Protein AF-A0A835GL19-F1 (afdb_monomer_lite)

Foldseek 3Di:
DDDPDDPDDDDFDWDFDDDPPDDQQWDWDDDPVRPDDTDIGHDPPDDHDIDGDPDDPPPPVVVVVVPD

pLDDT: mean 72.47, std 13.44, range [48.22, 94.0]

Sequence (68 aa):
MSVTELPMAQLITVRLNKSDSQPLGFRLQGGKDFGTPLVVQKPQSLQTSIDIYSGPPTLRTLAALKRR

Structure (mmCIF, N/CA/C/O backbone):
data_AF-A0A835GL19-F1
#
_entry.id   AF-A0A835GL19-F1
#
loop_
_atom_site.group_PDB
_atom_site.id
_atom_site.type_symbol
_atom_site.label_atom_id
_atom_site.label_alt_id
_atom_site.label_comp_id
_atom_site.label_asym_id
_atom_site.label_entity_id
_atom_site.label_seq_id
_atom_site.pdbx_PDB_ins_code
_atom_site.Cartn_x
_atom_site.Cartn_y
_atom_site.Cartn_z
_atom_site.occupancy
_atom_site.B_iso_or_equiv
_atom_site.auth_seq_id
_atom_site.auth_comp_id
_atom_site.auth_asym_id
_atom_site.auth_atom_id
_atom_site.pdbx_PDB_model_num
ATOM 1 N N . MET A 1 1 ? 21.849 -24.010 -14.932 1.00 53.56 1 MET A N 1
ATOM 2 C CA . MET A 1 1 ? 21.509 -22.627 -14.537 1.00 53.56 1 MET A CA 1
ATOM 3 C C . MET A 1 1 ? 20.095 -22.665 -13.990 1.00 53.56 1 MET A C 1
ATOM 5 O O . MET A 1 1 ? 19.196 -23.017 -14.741 1.00 53.56 1 MET A O 1
ATOM 9 N N . SER A 1 2 ? 19.913 -22.436 -12.692 1.00 53.12 2 SER A N 1
ATOM 10 C CA . SER A 1 2 ? 18.599 -22.511 -1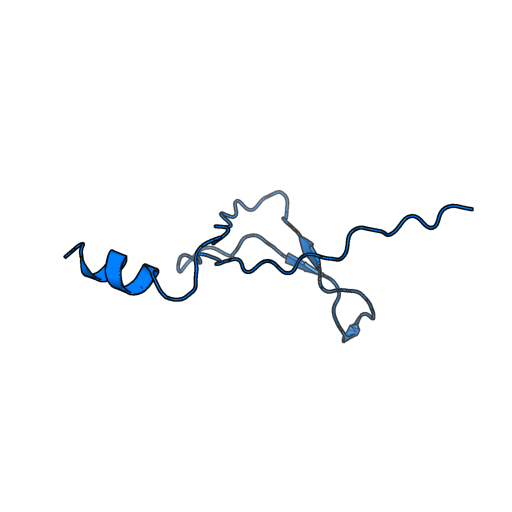2.044 1.00 53.12 2 SER A CA 1
ATOM 11 C C . SER A 1 2 ? 17.947 -21.132 -12.102 1.00 53.12 2 SER A C 1
ATOM 13 O O . SER A 1 2 ? 18.492 -20.176 -11.557 1.00 53.12 2 SER A O 1
ATOM 15 N N . VAL A 1 3 ? 16.821 -21.018 -12.802 1.00 67.12 3 VAL A N 1
ATOM 16 C CA . VAL A 1 3 ? 15.964 -19.827 -12.779 1.00 67.12 3 VAL A CA 1
ATOM 17 C C . VAL A 1 3 ? 15.320 -19.746 -11.399 1.00 67.12 3 VAL A C 1
ATOM 19 O O . VAL A 1 3 ? 14.502 -20.590 -11.045 1.00 67.12 3 VAL A O 1
ATOM 22 N N . THR A 1 4 ? 15.724 -18.766 -10.595 1.00 65.81 4 THR A N 1
ATOM 23 C CA . THR A 1 4 ? 15.057 -18.476 -9.325 1.00 65.81 4 THR A CA 1
ATOM 24 C C . THR A 1 4 ? 13.754 -17.755 -9.646 1.00 65.81 4 THR A C 1
ATOM 26 O O . THR A 1 4 ? 13.765 -16.566 -9.962 1.00 65.81 4 THR A O 1
ATOM 29 N N . GLU A 1 5 ? 12.632 -18.470 -9.611 1.00 66.81 5 GLU A N 1
ATOM 30 C CA . GLU A 1 5 ? 11.313 -17.842 -9.632 1.00 66.81 5 GLU A CA 1
ATOM 31 C C . GLU A 1 5 ? 11.187 -16.955 -8.389 1.00 66.81 5 GLU A C 1
ATOM 33 O O . GLU A 1 5 ? 11.168 -17.434 -7.254 1.00 66.81 5 GLU A O 1
ATOM 38 N N . LEU A 1 6 ? 11.157 -15.637 -8.594 1.00 66.00 6 LEU A N 1
ATOM 39 C CA . LEU A 1 6 ? 10.799 -14.714 -7.525 1.00 66.00 6 LEU A CA 1
ATOM 40 C C . LEU A 1 6 ? 9.345 -15.010 -7.135 1.00 66.00 6 LEU A C 1
ATOM 42 O O . LEU A 1 6 ? 8.511 -15.159 -8.033 1.00 66.00 6 LEU A O 1
ATOM 46 N N . PRO A 1 7 ? 9.016 -15.108 -5.835 1.00 66.81 7 PRO A N 1
ATOM 47 C CA . PRO A 1 7 ? 7.660 -15.413 -5.413 1.00 66.81 7 PRO A CA 1
ATOM 48 C C . PRO A 1 7 ? 6.688 -14.414 -6.046 1.00 66.81 7 PRO A C 1
ATOM 50 O O . PRO A 1 7 ? 6.844 -13.198 -5.920 1.00 66.81 7 PRO A O 1
ATOM 53 N N . MET A 1 8 ? 5.701 -14.954 -6.760 1.00 64.00 8 MET A N 1
ATOM 54 C CA . MET A 1 8 ? 4.621 -14.199 -7.391 1.00 64.00 8 MET A CA 1
ATOM 55 C C . MET A 1 8 ? 3.958 -13.288 -6.351 1.00 64.00 8 MET A C 1
ATOM 57 O O . MET A 1 8 ? 3.648 -13.716 -5.236 1.00 64.00 8 MET A O 1
ATOM 61 N N . ALA A 1 9 ? 3.764 -12.017 -6.711 1.00 69.12 9 ALA A N 1
ATOM 62 C CA . ALA A 1 9 ? 3.145 -11.034 -5.834 1.00 69.12 9 ALA A CA 1
ATOM 63 C C . ALA A 1 9 ? 1.746 -11.514 -5.413 1.00 69.12 9 ALA A C 1
ATOM 65 O O . ALA A 1 9 ? 0.858 -11.704 -6.243 1.00 69.12 9 ALA A O 1
ATOM 66 N N . GLN A 1 10 ? 1.562 -11.723 -4.113 1.00 76.69 10 GLN A N 1
ATOM 67 C CA . GLN A 1 10 ? 0.303 -12.188 -3.539 1.00 76.69 10 GLN A CA 1
ATOM 68 C C . GLN A 1 10 ? -0.651 -10.998 -3.413 1.00 76.69 10 GLN A C 1
ATOM 70 O O . GLN A 1 10 ? -0.333 -10.007 -2.753 1.00 76.69 10 GLN A O 1
ATOM 75 N N . LEU A 1 11 ? -1.824 -11.089 -4.043 1.00 80.69 11 LEU A N 1
ATOM 76 C CA . LEU A 1 11 ? -2.867 -10.078 -3.899 1.00 80.69 11 LEU A CA 1
ATOM 77 C C . LEU A 1 11 ? -3.571 -10.268 -2.552 1.00 80.69 11 LEU A C 1
ATOM 79 O O . LEU A 1 11 ? -4.224 -11.284 -2.324 1.00 80.69 11 LEU A O 1
ATOM 83 N N . ILE A 1 12 ? -3.456 -9.276 -1.670 1.00 83.44 12 ILE A N 1
ATOM 84 C CA . ILE A 1 12 ? -4.078 -9.287 -0.342 1.00 83.44 12 ILE A CA 1
ATOM 85 C C . ILE A 1 12 ? -5.093 -8.148 -0.267 1.00 83.44 12 ILE A C 1
ATOM 87 O O . ILE A 1 12 ? -4.790 -7.006 -0.612 1.00 83.44 12 ILE A O 1
ATOM 91 N N . THR A 1 13 ? -6.301 -8.443 0.214 1.00 82.38 13 THR A N 1
ATOM 92 C CA . THR A 1 13 ? -7.308 -7.422 0.524 1.00 82.38 13 THR A CA 1
ATOM 93 C C . THR A 1 13 ? -7.207 -7.027 1.993 1.00 82.38 13 THR A C 1
ATOM 95 O O . THR A 1 13 ? -7.342 -7.860 2.887 1.00 82.38 13 THR A O 1
ATOM 98 N N . VAL A 1 14 ? -6.993 -5.739 2.252 1.00 80.75 14 VAL A N 1
ATOM 99 C CA . VAL A 1 14 ? -6.946 -5.174 3.607 1.00 80.75 14 VAL A CA 1
ATOM 100 C C . VAL A 1 14 ? -8.096 -4.199 3.806 1.00 80.75 14 VAL A C 1
ATOM 102 O O . VAL A 1 14 ? -8.501 -3.506 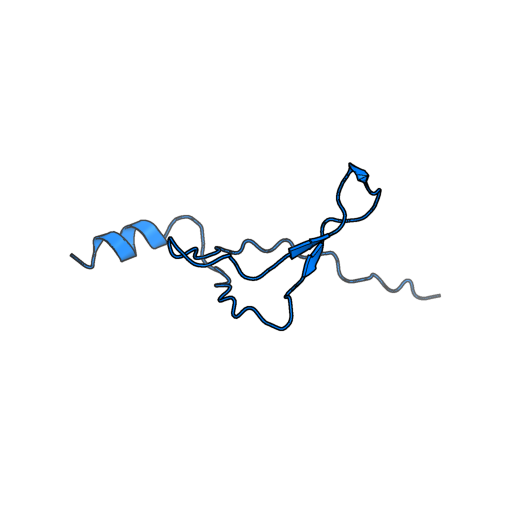2.872 1.00 80.75 14 VAL A O 1
ATOM 105 N N . ARG A 1 15 ? -8.627 -4.122 5.029 1.00 81.69 15 ARG A N 1
ATOM 106 C CA . ARG A 1 15 ? -9.598 -3.089 5.397 1.00 81.69 15 ARG A CA 1
ATOM 107 C C . ARG A 1 15 ? -8.893 -2.057 6.254 1.00 81.69 15 ARG A C 1
ATOM 109 O O . ARG A 1 15 ? -8.359 -2.368 7.313 1.00 81.69 15 ARG A O 1
ATOM 116 N N . LEU A 1 16 ? -8.947 -0.817 5.800 1.00 78.81 16 LEU A N 1
ATOM 117 C CA . LEU A 1 16 ? -8.444 0.315 6.554 1.00 78.81 16 LEU A CA 1
ATOM 118 C C . LEU A 1 16 ? -9.570 0.851 7.436 1.00 78.81 16 LEU A C 1
ATOM 120 O O . LEU A 1 16 ? -10.678 1.100 6.956 1.00 78.81 16 LEU A O 1
ATOM 124 N N . ASN A 1 17 ? -9.296 1.003 8.727 1.00 75.06 17 ASN A N 1
ATOM 125 C CA . ASN A 1 17 ? -10.207 1.661 9.651 1.00 75.06 17 ASN A CA 1
ATOM 126 C C . ASN A 1 17 ? -9.782 3.126 9.788 1.00 75.06 17 ASN A C 1
ATOM 128 O O . ASN A 1 17 ? -8.713 3.415 10.325 1.00 75.06 17 ASN A O 1
ATOM 132 N N . LYS A 1 18 ? -10.600 4.040 9.263 1.00 72.12 18 LYS A N 1
ATOM 133 C CA . LYS A 1 18 ? -10.387 5.480 9.388 1.00 72.12 18 LYS A CA 1
ATOM 134 C C . LYS A 1 18 ? -11.331 6.008 10.464 1.00 72.12 18 LYS A C 1
ATOM 136 O O . LYS A 1 18 ? -12.538 6.029 10.247 1.00 72.12 18 LYS A O 1
ATOM 141 N N . SER A 1 19 ? -10.793 6.438 11.602 1.00 73.44 19 SER A N 1
ATOM 142 C CA . SER A 1 19 ? -11.554 7.286 12.521 1.00 73.44 19 SER A CA 1
ATOM 143 C C . SER A 1 19 ? -11.666 8.694 11.929 1.00 73.44 19 SER A C 1
ATOM 145 O O . SER A 1 19 ? -10.748 9.151 11.245 1.00 73.44 19 SER A O 1
ATOM 147 N N . ASP A 1 20 ? -12.792 9.373 12.166 1.00 70.88 20 ASP A N 1
ATOM 148 C CA . ASP A 1 20 ? -13.176 10.633 11.501 1.00 70.88 20 ASP A CA 1
ATOM 149 C C . ASP A 1 20 ? -12.079 11.714 11.472 1.00 70.88 20 ASP A C 1
ATOM 151 O O . ASP A 1 20 ? -12.000 12.494 10.525 1.00 70.88 20 ASP A O 1
ATOM 155 N N . SER A 1 21 ? -11.181 11.737 12.462 1.00 70.06 21 SER A N 1
ATOM 156 C CA . SER A 1 21 ? -10.170 12.793 12.612 1.00 70.06 21 SER A CA 1
ATOM 157 C C . SER A 1 21 ? -8.712 12.346 12.486 1.00 70.06 21 SER A C 1
ATOM 159 O O . SER A 1 21 ? -7.830 13.189 12.631 1.00 70.06 21 SER A O 1
ATOM 161 N N . GLN A 1 22 ? -8.414 11.068 12.218 1.00 74.06 22 GLN A N 1
ATOM 162 C CA . GLN A 1 22 ? -7.024 10.613 12.080 1.00 74.06 22 GLN A CA 1
ATOM 163 C C . GLN A 1 22 ? -6.683 10.273 10.623 1.00 74.06 22 GLN A C 1
ATOM 165 O O . GLN A 1 22 ? -7.413 9.518 9.969 1.00 74.06 22 GLN A O 1
ATOM 170 N N . PRO A 1 23 ? -5.569 10.801 10.081 1.00 78.06 23 PRO A N 1
ATOM 171 C CA . PRO A 1 23 ? -5.048 10.316 8.816 1.00 78.06 23 PRO A CA 1
ATOM 172 C C . PRO A 1 23 ? -4.723 8.827 8.946 1.00 78.06 23 PRO A C 1
ATOM 174 O O . PRO A 1 23 ? -4.274 8.359 9.988 1.00 78.06 23 PRO A O 1
ATOM 177 N N . LEU A 1 24 ? -4.876 8.087 7.849 1.00 81.44 24 LEU A N 1
ATOM 178 C CA . LEU A 1 24 ? -4.608 6.647 7.795 1.00 81.44 24 LEU A CA 1
ATOM 179 C C . LEU A 1 24 ? -3.143 6.268 8.064 1.00 81.44 24 LEU A C 1
ATOM 181 O O . LEU A 1 24 ? -2.818 5.093 8.043 1.00 81.44 24 LEU A O 1
ATOM 185 N N . GLY A 1 25 ? -2.259 7.245 8.262 1.00 84.62 25 GLY A N 1
ATOM 186 C CA . GLY A 1 25 ? -0.902 7.012 8.729 1.00 84.62 25 GLY A CA 1
ATOM 187 C C . GLY A 1 25 ? 0.012 6.282 7.749 1.00 84.62 25 GLY A C 1
ATOM 188 O O . GLY A 1 25 ? 1.031 5.748 8.172 1.00 84.62 25 GLY A O 1
ATOM 189 N N . PHE A 1 26 ? -0.296 6.314 6.451 1.00 87.25 26 PHE A N 1
ATOM 190 C CA . PHE A 1 26 ? 0.609 5.920 5.373 1.00 87.25 26 PHE A CA 1
ATOM 191 C C . PHE A 1 26 ? 0.683 6.995 4.287 1.00 87.25 26 PHE A C 1
ATOM 193 O O . PHE A 1 26 ? -0.173 7.875 4.182 1.00 87.25 26 PHE A O 1
ATOM 200 N N . ARG A 1 27 ? 1.727 6.916 3.467 1.00 86.75 27 ARG A N 1
ATOM 201 C CA . ARG A 1 27 ? 1.925 7.727 2.266 1.00 86.75 27 ARG A CA 1
ATOM 202 C C . ARG A 1 27 ? 1.975 6.816 1.051 1.00 86.75 27 ARG A C 1
ATOM 204 O O . ARG A 1 27 ? 2.388 5.665 1.159 1.00 86.75 27 ARG A O 1
ATOM 211 N N . LEU A 1 28 ? 1.557 7.343 -0.088 1.00 90.81 28 LEU A N 1
ATOM 212 C CA . LEU A 1 28 ? 1.674 6.668 -1.373 1.00 90.81 28 LEU A CA 1
ATOM 213 C C . LEU A 1 28 ? 2.837 7.286 -2.152 1.00 90.81 28 LEU A C 1
ATOM 215 O O . LEU A 1 28 ? 3.020 8.504 -2.110 1.00 90.81 28 LEU A O 1
ATOM 219 N N . GLN A 1 29 ? 3.623 6.454 -2.827 1.00 91.56 29 GLN A N 1
ATOM 220 C CA . GLN A 1 29 ? 4.700 6.875 -3.725 1.00 91.56 29 GLN A CA 1
ATOM 221 C C . GLN A 1 29 ? 4.623 6.114 -5.045 1.00 91.56 29 GLN A C 1
ATOM 223 O O . GLN A 1 29 ? 4.206 4.959 -5.066 1.00 91.56 29 GLN A O 1
ATOM 228 N N . GLY A 1 30 ? 5.048 6.757 -6.130 1.00 93.06 30 GLY A N 1
ATOM 229 C CA . GLY A 1 30 ? 4.967 6.196 -7.475 1.00 93.06 30 GLY A CA 1
ATOM 230 C C . GLY A 1 30 ? 3.566 6.295 -8.075 1.00 93.06 30 GLY A C 1
ATOM 231 O O . GLY A 1 30 ? 2.735 7.092 -7.638 1.00 93.06 30 GLY A O 1
ATOM 232 N N . GLY A 1 31 ? 3.311 5.496 -9.106 1.00 94.00 31 GLY A N 1
ATOM 233 C CA . GLY A 1 31 ? 2.076 5.515 -9.880 1.00 94.00 31 GLY A CA 1
ATOM 234 C C . GLY A 1 31 ? 2.333 5.666 -11.375 1.00 94.00 31 GLY A C 1
ATOM 235 O O . GLY A 1 31 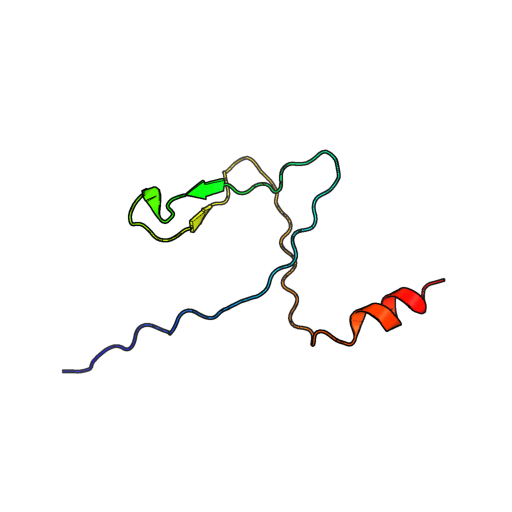? 3.468 5.834 -11.828 1.00 94.00 31 GLY A O 1
ATOM 236 N N . LYS A 1 32 ? 1.240 5.615 -12.141 1.00 92.56 32 LYS A N 1
ATOM 237 C CA . LYS A 1 32 ? 1.259 5.675 -13.609 1.00 92.56 32 LYS A CA 1
ATOM 238 C C . LYS A 1 32 ? 2.072 6.862 -14.126 1.00 92.56 32 LYS A C 1
ATOM 240 O O . LYS A 1 32 ? 2.864 6.697 -15.046 1.00 92.56 32 LYS A O 1
ATOM 245 N N . ASP A 1 33 ? 1.910 8.019 -13.494 1.00 92.44 33 ASP A N 1
ATOM 246 C CA . ASP A 1 33 ? 2.536 9.271 -13.924 1.00 92.44 33 ASP A CA 1
ATOM 247 C C . ASP A 1 33 ? 4.057 9.294 -13.694 1.00 92.44 33 ASP A C 1
ATOM 249 O O . ASP A 1 33 ? 4.765 10.078 -14.317 1.00 92.44 33 ASP A O 1
ATOM 253 N N . PHE A 1 34 ? 4.574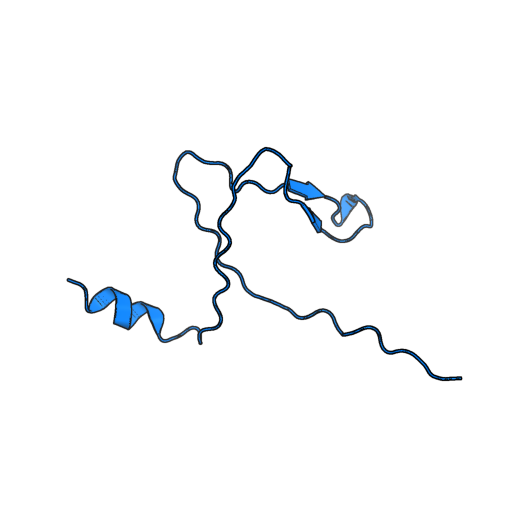 8.406 -12.838 1.00 91.50 34 PHE A N 1
ATOM 254 C CA . PHE A 1 34 ? 5.986 8.341 -12.450 1.00 91.50 34 PHE A CA 1
ATOM 255 C C . PHE A 1 34 ? 6.713 7.114 -13.014 1.00 91.50 34 PHE A C 1
ATOM 257 O O . PHE A 1 34 ? 7.878 6.900 -12.686 1.00 91.50 34 PHE A O 1
ATOM 264 N N . GLY A 1 35 ? 6.037 6.269 -13.803 1.00 93.00 35 GLY A N 1
ATOM 265 C CA . GLY A 1 35 ? 6.624 5.045 -14.364 1.00 93.00 35 GLY A CA 1
ATOM 266 C C . GLY A 1 35 ? 7.103 4.035 -13.312 1.00 93.00 35 GLY A C 1
ATOM 267 O O . GLY A 1 35 ? 7.921 3.172 -13.617 1.00 93.00 35 GLY A O 1
ATOM 268 N N . THR A 1 36 ? 6.619 4.141 -12.072 1.00 91.50 36 THR A N 1
ATOM 269 C CA . THR A 1 36 ? 7.000 3.276 -10.947 1.00 91.50 36 THR A CA 1
ATOM 270 C C . THR A 1 36 ? 5.757 2.669 -10.292 1.00 91.50 36 THR A C 1
ATOM 272 O O . THR A 1 36 ? 4.686 3.284 -10.325 1.00 91.50 36 THR A O 1
ATOM 275 N N . PRO A 1 37 ? 5.848 1.465 -9.697 1.00 90.06 37 PRO A N 1
ATOM 276 C CA . PRO A 1 37 ? 4.727 0.867 -8.977 1.00 90.06 37 PRO A CA 1
ATOM 277 C C . PRO A 1 37 ? 4.227 1.772 -7.847 1.00 90.06 37 PRO A C 1
ATOM 279 O O . PRO A 1 37 ? 5.013 2.479 -7.219 1.00 90.06 37 PRO A O 1
ATOM 282 N N . LEU A 1 38 ? 2.926 1.720 -7.559 1.00 92.25 38 LEU A N 1
ATOM 283 C CA . LEU A 1 38 ? 2.363 2.411 -6.403 1.00 92.25 38 LEU A CA 1
ATOM 284 C C . LEU A 1 38 ? 2.775 1.676 -5.120 1.00 92.25 38 LEU A C 1
ATOM 286 O O . LEU A 1 38 ? 2.396 0.526 -4.907 1.00 92.25 38 LEU A O 1
ATOM 290 N N . VAL A 1 39 ? 3.534 2.346 -4.260 1.00 90.81 39 VAL A N 1
ATOM 291 C CA . VAL A 1 39 ? 4.051 1.799 -3.002 1.00 90.81 39 VAL A CA 1
ATOM 292 C C . VAL A 1 39 ? 3.397 2.504 -1.818 1.00 90.81 39 VAL A C 1
ATOM 294 O O . VAL A 1 39 ? 3.28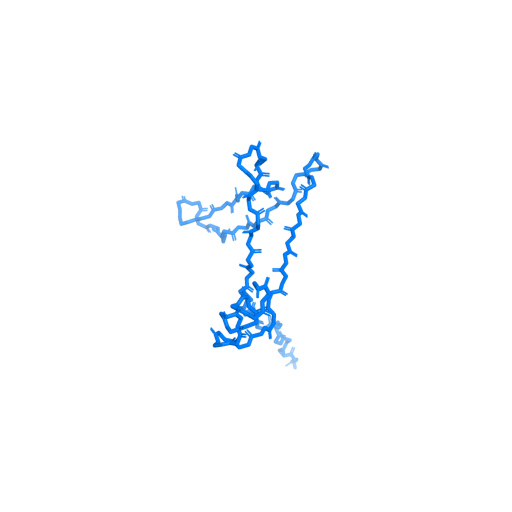3 3.729 -1.794 1.00 90.81 39 VAL A O 1
ATOM 297 N N . VAL A 1 40 ? 3.004 1.725 -0.809 1.00 88.62 40 VAL A N 1
ATOM 298 C CA . VAL A 1 40 ? 2.517 2.225 0.483 1.00 88.62 40 VAL A CA 1
ATOM 299 C C . VAL A 1 40 ? 3.691 2.307 1.459 1.00 88.62 40 VAL A C 1
ATOM 301 O O . VAL A 1 40 ? 4.365 1.310 1.701 1.00 88.62 40 VAL A O 1
ATOM 304 N N . GLN A 1 41 ? 3.930 3.477 2.047 1.00 86.19 41 GLN A N 1
ATOM 305 C CA . GLN A 1 41 ? 4.990 3.700 3.030 1.00 86.19 41 GLN A CA 1
ATOM 306 C C . GLN A 1 41 ? 4.430 4.141 4.375 1.00 86.19 41 GLN A C 1
ATOM 308 O O . GLN A 1 41 ? 3.578 5.027 4.441 1.00 86.19 41 GLN A O 1
ATOM 313 N N . LYS A 1 42 ? 4.964 3.573 5.458 1.00 82.06 42 LYS A N 1
ATOM 314 C CA . LYS A 1 42 ? 4.680 4.008 6.827 1.00 82.06 42 LYS A CA 1
ATOM 315 C C . LYS A 1 42 ? 5.632 5.160 7.206 1.00 82.06 42 LYS A C 1
ATOM 317 O O . LYS A 1 42 ? 6.823 4.911 7.366 1.00 82.06 42 LYS A O 1
ATOM 322 N N . PRO A 1 43 ? 5.159 6.408 7.365 1.00 78.81 43 PRO A N 1
ATOM 323 C CA . PRO A 1 43 ? 5.953 7.487 7.934 1.00 78.81 43 PRO A CA 1
ATOM 324 C C . PRO A 1 43 ? 6.233 7.228 9.420 1.00 78.81 43 PRO A C 1
ATOM 326 O O . PRO A 1 43 ? 5.369 6.749 10.155 1.00 78.81 43 PRO A O 1
ATOM 329 N N . GLN A 1 44 ? 7.433 7.600 9.866 1.00 74.38 44 GLN A N 1
ATOM 330 C CA . GLN A 1 44 ? 7.942 7.317 11.213 1.00 74.38 44 GLN A CA 1
ATOM 331 C C . GLN A 1 44 ? 7.014 7.782 12.353 1.00 74.38 44 GLN A C 1
ATOM 333 O O . GLN A 1 44 ? 6.988 7.156 13.406 1.00 74.38 44 GLN A O 1
ATOM 338 N N . SER A 1 45 ? 6.254 8.868 12.160 1.00 69.75 45 SER A N 1
ATOM 339 C CA . SER A 1 45 ? 5.475 9.500 13.234 1.00 69.75 45 SER A CA 1
ATOM 340 C C . SER A 1 45 ? 4.002 9.081 13.306 1.00 69.75 45 SER A C 1
ATOM 342 O O . SER A 1 45 ? 3.287 9.615 14.153 1.00 69.75 45 SER A O 1
ATOM 344 N N . LEU A 1 46 ? 3.511 8.192 12.428 1.00 65.81 46 LEU A N 1
ATOM 345 C CA . LEU A 1 46 ? 2.086 7.838 12.395 1.00 65.81 46 LEU A CA 1
ATOM 346 C C . LEU A 1 46 ? 1.845 6.372 12.767 1.00 65.81 46 LEU A C 1
ATOM 348 O O . LEU A 1 46 ? 2.308 5.424 12.116 1.00 65.81 46 LEU A O 1
ATOM 352 N N . GLN A 1 47 ? 1.066 6.190 13.831 1.00 65.44 47 GLN A N 1
ATOM 353 C CA . GLN A 1 47 ? 0.532 4.894 14.216 1.00 65.44 47 GLN A CA 1
ATOM 354 C C . GLN A 1 47 ? -0.653 4.561 13.305 1.00 65.44 47 GLN A C 1
ATOM 356 O O . GLN A 1 47 ? -1.599 5.331 13.203 1.00 65.44 47 GLN A O 1
ATOM 361 N N . THR A 1 48 ? -0.585 3.417 12.625 1.00 64.00 48 THR A N 1
ATOM 362 C CA . THR A 1 48 ? -1.646 2.915 11.737 1.00 64.00 48 THR A CA 1
ATOM 363 C C . THR A 1 48 ? -1.995 1.504 12.167 1.00 64.00 48 THR A C 1
ATOM 365 O O . THR A 1 48 ? -1.085 0.689 12.317 1.00 64.00 48 THR A O 1
ATOM 368 N N . SER A 1 49 ? -3.284 1.214 12.346 1.00 65.19 49 SER A N 1
ATOM 369 C CA . SER A 1 49 ? -3.778 -0.155 12.508 1.00 65.19 49 SER A CA 1
ATOM 370 C C . SER A 1 49 ? -4.268 -0.660 11.152 1.00 65.19 49 SER A C 1
ATOM 372 O O . SER A 1 49 ? -5.175 -0.064 10.570 1.00 65.19 49 SER A O 1
ATOM 374 N N . ILE A 1 50 ? -3.651 -1.723 10.631 1.00 69.44 50 ILE A N 1
ATOM 375 C CA . ILE A 1 50 ? -4.086 -2.406 9.405 1.00 69.44 50 ILE A CA 1
ATOM 376 C C . ILE A 1 50 ? -4.636 -3.762 9.824 1.00 69.44 50 ILE A C 1
ATOM 378 O O . ILE A 1 50 ? -3.882 -4.634 10.250 1.00 69.44 50 ILE A O 1
ATOM 382 N N . ASP A 1 51 ? -5.944 -3.942 9.681 1.00 64.62 51 ASP A N 1
ATOM 383 C CA . ASP A 1 51 ? -6.576 -5.233 9.915 1.00 64.62 51 ASP A CA 1
ATOM 384 C C . ASP A 1 51 ? -6.537 -6.042 8.611 1.00 64.62 51 ASP A C 1
ATOM 386 O O . ASP A 1 51 ? -7.133 -5.661 7.594 1.00 64.62 51 ASP A O 1
ATOM 390 N N . ILE A 1 52 ? -5.830 -7.173 8.627 1.00 65.12 52 ILE A N 1
ATOM 391 C CA . ILE A 1 52 ? -5.817 -8.121 7.509 1.00 65.12 52 ILE A CA 1
ATOM 392 C C . ILE A 1 52 ? -7.040 -9.023 7.660 1.00 65.12 52 ILE A C 1
ATOM 394 O O . ILE A 1 52 ? -7.145 -9.813 8.598 1.00 65.12 52 ILE A O 1
ATOM 398 N N . TYR A 1 53 ? -7.991 -8.893 6.740 1.00 59.59 53 TYR A N 1
ATOM 399 C CA . TYR A 1 53 ? -9.179 -9.736 6.718 1.00 59.59 53 TYR A CA 1
ATOM 400 C C . TYR A 1 53 ? -8.892 -10.979 5.875 1.00 59.59 53 TYR A C 1
ATOM 402 O O . TYR A 1 53 ? -8.821 -10.896 4.656 1.00 59.59 53 TYR A O 1
ATOM 410 N N . SER A 1 54 ? -8.772 -12.140 6.517 1.00 60.41 54 SER A N 1
ATOM 411 C CA . SER A 1 54 ? -8.601 -13.441 5.848 1.00 60.41 54 SER A CA 1
ATOM 412 C C . SER A 1 54 ? -9.914 -14.226 5.663 1.00 60.41 54 SER A C 1
ATOM 414 O O . SER A 1 54 ? -9.887 -15.419 5.378 1.00 60.41 54 SER A O 1
ATOM 416 N N . GLY A 1 55 ? -11.080 -13.593 5.857 1.00 59.66 55 GLY A N 1
ATOM 417 C CA . GLY A 1 55 ? -12.382 -14.276 5.864 1.00 59.66 55 GLY A CA 1
ATOM 418 C C . GLY A 1 55 ? -13.142 -14.212 4.529 1.00 59.66 55 GLY A C 1
ATOM 419 O O . GLY A 1 55 ? -13.033 -13.209 3.824 1.00 59.66 55 GLY A O 1
ATOM 420 N N . PRO A 1 56 ? -13.967 -15.226 4.196 1.00 51.03 56 PRO A N 1
ATOM 421 C CA . PRO A 1 56 ? -14.796 -15.213 2.992 1.00 51.03 56 PRO A CA 1
ATOM 422 C C . PRO A 1 56 ? -15.806 -14.045 3.012 1.00 51.03 56 PRO A C 1
ATOM 424 O O . PRO A 1 56 ? -16.328 -13.705 4.083 1.00 51.03 56 PRO A O 1
ATOM 427 N N . PRO A 1 57 ? -16.124 -13.442 1.847 1.00 55.12 57 PRO A N 1
ATOM 428 C CA . PRO A 1 57 ? -16.891 -12.192 1.726 1.00 55.12 57 PRO A CA 1
ATOM 429 C C . PRO A 1 57 ? -18.343 -12.241 2.245 1.00 55.12 57 PRO A C 1
ATOM 431 O O . PRO A 1 57 ? -19.019 -11.218 2.265 1.00 55.12 57 PRO A O 1
ATOM 434 N N . THR A 1 58 ? -18.838 -13.392 2.698 1.00 57.25 58 THR A N 1
ATOM 435 C CA . THR A 1 58 ? -20.258 -13.626 3.006 1.00 57.25 58 THR A CA 1
ATOM 436 C C . THR A 1 58 ? -20.616 -13.716 4.494 1.00 57.25 58 THR A C 1
ATOM 438 O O . THR A 1 58 ? -21.795 -13.626 4.826 1.00 57.25 58 THR A O 1
ATOM 441 N N . LEU A 1 59 ? -19.661 -13.859 5.424 1.00 55.09 59 LEU A N 1
ATOM 442 C CA . LEU A 1 59 ? -19.986 -14.250 6.814 1.00 55.09 59 LEU A CA 1
ATOM 443 C C . LEU A 1 59 ? -19.962 -13.132 7.870 1.00 55.09 59 LEU A C 1
ATOM 445 O O . LEU A 1 59 ? -20.297 -13.380 9.029 1.00 55.09 59 LEU A O 1
ATOM 449 N N . ARG A 1 60 ? -19.601 -11.890 7.524 1.00 55.78 60 ARG A N 1
ATOM 450 C CA . ARG A 1 60 ? -19.470 -10.815 8.533 1.00 55.78 60 ARG A CA 1
ATOM 451 C C . ARG A 1 60 ? -20.723 -9.975 8.765 1.00 55.78 60 ARG A C 1
ATOM 453 O O . ARG A 1 60 ? -20.837 -9.367 9.827 1.00 55.78 60 ARG A O 1
ATOM 460 N N . THR A 1 61 ? -21.691 -10.001 7.855 1.00 55.34 61 THR A N 1
ATOM 461 C CA . THR A 1 61 ? -22.957 -9.268 8.015 1.00 55.34 61 THR A CA 1
ATOM 462 C C . THR A 1 61 ? -23.875 -9.939 9.043 1.00 55.34 61 THR A C 1
ATOM 464 O O . THR A 1 61 ? -24.489 -9.249 9.851 1.00 55.34 61 THR A O 1
ATOM 467 N N . LEU A 1 62 ? -23.900 -11.280 9.102 1.00 53.56 62 LEU A N 1
ATOM 468 C CA . LEU A 1 62 ? -24.710 -12.025 10.079 1.00 53.56 62 LEU A CA 1
ATOM 469 C C . LEU A 1 62 ? -24.160 -11.931 11.512 1.00 53.56 62 LEU A C 1
ATOM 471 O O . LEU A 1 62 ? -24.930 -11.806 12.462 1.00 53.56 62 LEU A O 1
ATOM 475 N N . ALA A 1 63 ? -22.833 -11.951 11.683 1.00 56.66 63 ALA A N 1
ATOM 476 C CA . ALA A 1 63 ? -22.211 -11.833 13.005 1.00 56.66 63 ALA A CA 1
ATOM 477 C C . ALA A 1 63 ? -22.386 -10.428 13.618 1.00 56.66 63 ALA A C 1
ATOM 479 O O . ALA A 1 63 ? -22.478 -10.298 14.838 1.00 56.66 63 ALA A O 1
ATOM 480 N N 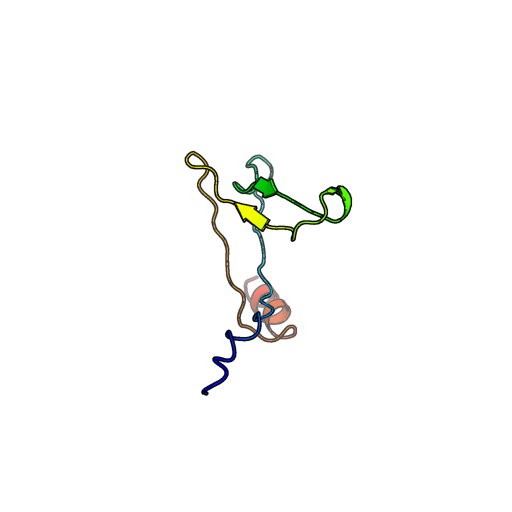. ALA A 1 64 ? -22.470 -9.386 12.781 1.00 58.47 64 ALA A N 1
ATOM 481 C CA . ALA A 1 64 ? -22.770 -8.021 13.215 1.00 58.47 64 ALA A CA 1
ATOM 482 C C . ALA A 1 64 ? -24.260 -7.809 13.545 1.00 58.47 64 ALA A C 1
ATOM 484 O O . ALA A 1 64 ? -24.583 -6.963 14.374 1.00 58.47 64 ALA A O 1
ATOM 485 N N . LEU A 1 65 ? -25.160 -8.599 12.947 1.00 51.94 65 LEU A N 1
ATOM 486 C CA . LEU A 1 65 ? -26.605 -8.523 13.186 1.00 51.94 65 LEU A CA 1
ATOM 487 C C . LEU A 1 65 ? -27.049 -9.237 14.475 1.00 51.94 65 LEU A C 1
ATOM 489 O O . LEU A 1 65 ? -28.107 -8.927 15.008 1.00 51.94 65 LEU A O 1
ATOM 493 N N . LYS A 1 66 ? -26.236 -10.152 15.017 1.00 59.59 66 LYS A N 1
ATOM 494 C CA . LYS A 1 66 ? -26.563 -10.928 16.229 1.00 59.59 66 LYS A CA 1
ATOM 495 C C . LYS A 1 66 ? -26.035 -10.322 17.542 1.00 59.59 66 LYS A C 1
ATOM 497 O O . LYS A 1 66 ? -26.063 -10.987 18.570 1.00 59.59 66 LYS A O 1
ATOM 502 N N . ARG A 1 67 ? -25.513 -9.089 17.498 1.00 56.50 67 ARG A N 1
ATOM 503 C CA . ARG A 1 67 ? -25.005 -8.326 18.660 1.00 56.50 67 ARG A CA 1
ATOM 504 C C . ARG A 1 67 ? -25.909 -7.137 19.037 1.00 56.50 67 ARG A C 1
ATOM 506 O O . ARG A 1 67 ? -25.408 -6.140 19.550 1.00 56.50 67 ARG A O 1
ATOM 513 N N . ARG A 1 68 ? -27.205 -7.219 18.733 1.00 48.22 68 ARG A N 1
ATOM 514 C CA . ARG A 1 68 ? -28.233 -6.275 19.191 1.00 48.22 68 ARG A CA 1
ATOM 515 C C . ARG A 1 68 ? -29.157 -6.959 20.178 1.00 48.22 68 ARG A C 1
ATOM 517 O O . ARG A 1 68 ? -29.461 -8.145 19.926 1.00 48.22 68 ARG A O 1
#

Secondary structure (DSSP, 8-state):
-----PPPPPP--EEE---TTS--S-EEEEEGGGTEEEEEE--TT----EEE--S-TTSHHHHHHT--

InterPro domains:
  IPR036034 PDZ superfamily [G3DSA:2.30.42.10] (11-59)
  IPR036034 PDZ superfamily [SSF50156] (6-42)

Radius of gyration: 17.74 Å; chains: 1; bounding box: 50×35×34 Å

Organism: Spodoptera exigua (NCBI:txid7107)